Protein AF-D0SHH5-F1 (afdb_monomer_lite)

Sequence (48 aa):
MSEMPEMGKYSQGTESYQQFAIRIADMLLEPEKFRELYPILEKSGFQP

pLDDT: mean 89.82, std 8.24, range [54.47, 97.38]

Radius of gyration: 10.96 Å; chains: 1; bounding box: 20×27×32 Å

Organism: NCBI:txid575586

Structure (mmCIF, N/CA/C/O backbone):
data_AF-D0SHH5-F1
#
_entry.id   AF-D0SHH5-F1
#
loop_
_atom_site.group_PDB
_atom_site.id
_atom_site.type_symbol
_atom_site.label_atom_id
_atom_site.label_alt_id
_atom_site.label_comp_id
_atom_site.label_asym_id
_atom_site.label_entity_id
_atom_site.label_seq_id
_atom_site.pdbx_PDB_ins_code
_atom_site.Cartn_x
_atom_site.Cartn_y
_atom_site.Cartn_z
_atom_site.occupancy
_atom_site.B_iso_or_equiv
_atom_site.auth_seq_id
_atom_site.auth_comp_id
_atom_site.auth_asym_id
_atom_site.auth_atom_id
_atom_site.pdbx_PDB_model_num
ATOM 1 N N . MET A 1 1 ? 2.301 -20.858 -7.619 1.00 54.47 1 MET A N 1
ATOM 2 C CA . MET A 1 1 ? 0.992 -20.184 -7.485 1.00 54.47 1 MET A CA 1
ATOM 3 C C . MET A 1 1 ? 1.256 -18.926 -6.680 1.00 54.47 1 MET A C 1
ATOM 5 O O . MET A 1 1 ? 1.930 -19.052 -5.667 1.00 54.47 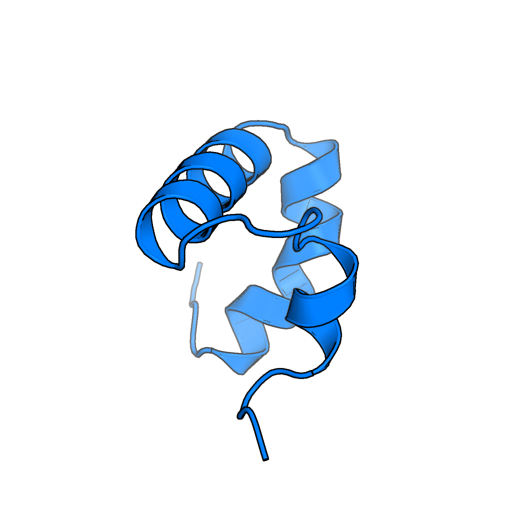1 MET A O 1
ATOM 9 N N . SER A 1 2 ? 0.871 -17.742 -7.156 1.00 64.06 2 SER A N 1
ATOM 10 C CA . SER A 1 2 ? 1.135 -16.486 -6.435 1.00 64.06 2 SER A CA 1
ATOM 11 C C . SER A 1 2 ? 0.427 -16.485 -5.077 1.00 64.06 2 SER A C 1
ATOM 13 O O . SER A 1 2 ? -0.705 -16.954 -4.993 1.00 64.06 2 SER A O 1
ATOM 15 N N . GLU A 1 3 ? 1.076 -15.963 -4.034 1.00 72.62 3 GLU A N 1
ATOM 16 C CA . GLU A 1 3 ? 0.574 -15.993 -2.646 1.00 72.62 3 GLU A CA 1
ATOM 17 C C . GLU A 1 3 ? -0.690 -15.141 -2.430 1.00 72.62 3 GLU A C 1
ATOM 19 O O . GLU A 1 3 ? -1.417 -15.349 -1.465 1.00 72.62 3 GLU A O 1
ATOM 24 N N . MET A 1 4 ? -0.988 -14.217 -3.353 1.00 81.00 4 MET A N 1
ATOM 25 C CA . MET A 1 4 ? -2.139 -13.308 -3.290 1.00 81.00 4 MET A CA 1
ATOM 26 C C . MET A 1 4 ? -2.841 -13.211 -4.656 1.00 81.00 4 MET A C 1
ATOM 28 O O . MET A 1 4 ? -2.648 -12.234 -5.388 1.00 81.00 4 MET A O 1
ATOM 32 N N . PRO A 1 5 ? -3.629 -14.222 -5.065 1.00 82.25 5 PRO A N 1
ATOM 33 C CA . PRO A 1 5 ? -4.333 -14.212 -6.350 1.00 82.25 5 PRO A CA 1
ATOM 34 C C . PRO A 1 5 ? -5.314 -13.036 -6.484 1.00 82.25 5 PRO A C 1
ATOM 36 O O . PRO A 1 5 ? -5.525 -12.545 -7.594 1.00 82.25 5 PRO A O 1
ATOM 39 N N . GLU A 1 6 ? -5.858 -12.523 -5.374 1.00 86.75 6 GLU A N 1
ATOM 40 C CA . GLU A 1 6 ? -6.714 -11.331 -5.357 1.00 86.75 6 GLU A CA 1
ATOM 41 C C . GLU A 1 6 ? -6.030 -10.066 -5.890 1.00 86.75 6 GLU A C 1
ATOM 43 O O . GLU A 1 6 ? -6.719 -9.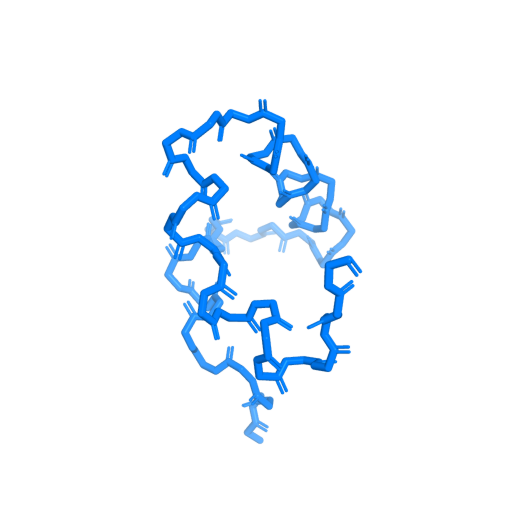184 -6.399 1.00 86.75 6 GLU A O 1
ATOM 48 N N . MET A 1 7 ? -4.695 -9.977 -5.837 1.00 87.25 7 MET A N 1
ATOM 49 C CA . MET A 1 7 ? -3.957 -8.833 -6.380 1.00 87.25 7 MET A CA 1
ATOM 50 C C . MET A 1 7 ? -3.944 -8.821 -7.912 1.00 87.25 7 MET A C 1
ATOM 52 O O . MET A 1 7 ? -3.785 -7.763 -8.524 1.00 87.25 7 MET A O 1
ATOM 56 N N . GLY A 1 8 ? -4.192 -9.973 -8.545 1.00 85.69 8 GLY A N 1
ATOM 57 C CA . GLY A 1 8 ? -4.211 -10.116 -9.998 1.00 85.69 8 GLY A CA 1
ATOM 58 C C . GLY A 1 8 ? -5.254 -9.235 -10.687 1.00 85.69 8 GLY A C 1
ATOM 59 O O . GLY A 1 8 ? -4.984 -8.737 -11.774 1.00 85.69 8 GLY A O 1
ATOM 60 N N . LYS A 1 9 ? -6.402 -8.955 -10.044 1.00 88.31 9 LYS A N 1
ATOM 61 C CA . LYS A 1 9 ? -7.451 -8.086 -10.620 1.00 88.31 9 LYS A CA 1
ATOM 62 C C . LYS A 1 9 ? -7.004 -6.635 -10.779 1.00 88.31 9 LYS A C 1
ATOM 64 O O . LYS A 1 9 ? -7.584 -5.895 -11.568 1.00 88.31 9 LYS A O 1
ATOM 69 N N . TYR A 1 10 ? -6.019 -6.216 -9.987 1.00 88.81 10 TYR A N 1
ATOM 70 C CA . TYR A 1 10 ? -5.503 -4.865 -10.076 1.00 88.81 10 TYR A CA 1
ATOM 71 C C . TYR A 1 10 ? -4.470 -4.757 -11.186 1.00 88.81 10 TYR A C 1
ATOM 73 O O . TYR A 1 10 ? -4.380 -3.679 -11.754 1.00 88.81 10 TYR A O 1
ATOM 81 N N . SER A 1 11 ? -3.713 -5.815 -11.500 1.00 88.31 11 SER A N 1
ATOM 82 C CA . SER A 1 11 ? -2.663 -5.802 -12.529 1.00 88.31 11 SER A CA 1
ATOM 83 C C . SER A 1 11 ? -3.215 -5.430 -13.909 1.00 88.31 11 SER A C 1
ATOM 85 O O . SER A 1 11 ? -4.309 -5.853 -14.284 1.00 88.31 11 SER A O 1
ATOM 87 N N . GLN A 1 12 ? -2.469 -4.621 -14.663 1.00 87.88 12 GLN A N 1
ATOM 88 C CA . GLN A 1 12 ? -2.891 -4.135 -15.980 1.00 87.88 12 GLN A CA 1
ATOM 89 C C . GLN A 1 12 ? -1.960 -4.645 -17.089 1.00 87.88 12 GLN A C 1
ATOM 91 O O . GLN A 1 12 ? -0.799 -4.256 -17.163 1.00 87.88 12 GLN A O 1
ATOM 96 N N . GLY A 1 13 ? -2.471 -5.474 -18.007 1.00 85.31 13 GLY A N 1
ATOM 97 C CA . GLY A 1 13 ? -1.760 -5.862 -19.234 1.00 85.31 13 GLY A CA 1
ATOM 98 C C . GLY A 1 13 ? -0.363 -6.455 -18.994 1.00 85.31 13 GLY A C 1
ATOM 99 O O . GLY A 1 13 ? -0.232 -7.510 -18.382 1.00 85.31 13 GLY A O 1
ATOM 100 N N . THR A 1 14 ? 0.676 -5.787 -19.510 1.00 86.88 14 THR A N 1
ATOM 101 C CA . THR A 1 14 ? 2.096 -6.174 -19.375 1.00 86.88 14 THR A CA 1
ATOM 102 C C . THR A 1 14 ? 2.849 -5.331 -18.333 1.00 86.88 14 THR A C 1
ATOM 104 O O . THR A 1 14 ? 4.047 -5.090 -18.484 1.00 86.88 14 THR A O 1
ATOM 107 N N . GLU A 1 15 ? 2.148 -4.818 -17.320 1.00 90.31 15 GLU A N 1
ATOM 108 C CA . GLU A 1 15 ? 2.721 -4.021 -16.228 1.00 90.31 15 GLU A CA 1
ATOM 109 C C . GLU A 1 15 ? 3.816 -4.803 -15.483 1.00 90.31 15 GLU A C 1
ATOM 111 O O . GLU A 1 15 ? 3.650 -5.977 -15.141 1.00 90.31 15 GLU A O 1
ATOM 116 N N . SER A 1 16 ? 4.955 -4.155 -15.222 1.00 91.81 16 SER A N 1
ATOM 117 C CA . SER A 1 16 ? 6.015 -4.759 -14.411 1.00 91.81 16 SER A CA 1
ATOM 118 C C . SER A 1 16 ? 5.622 -4.787 -12.932 1.00 91.81 16 SER A C 1
ATOM 120 O O . SER A 1 16 ? 4.851 -3.952 -12.466 1.00 91.81 16 SER A O 1
ATOM 122 N N . TYR A 1 17 ? 6.214 -5.686 -12.140 1.00 89.31 17 TYR A N 1
ATOM 123 C CA . TYR A 1 17 ? 5.962 -5.723 -10.692 1.00 89.31 17 TYR A CA 1
ATOM 124 C C . TYR A 1 17 ? 6.261 -4.390 -9.988 1.00 89.31 17 TYR A C 1
ATOM 126 O O . TYR A 1 17 ? 5.592 -4.040 -9.021 1.00 89.31 17 TYR A O 1
ATOM 134 N N . GLN A 1 18 ? 7.245 -3.631 -10.477 1.00 93.25 18 GLN A N 1
ATOM 135 C CA . GLN A 1 18 ? 7.597 -2.323 -9.919 1.00 93.25 18 GLN A CA 1
ATOM 136 C C . GLN A 1 18 ? 6.520 -1.277 -10.226 1.00 93.25 18 GLN A C 1
ATOM 138 O O . GLN A 1 18 ? 6.116 -0.540 -9.332 1.00 93.25 18 GLN A O 1
ATOM 143 N N . GLN A 1 19 ? 6.026 -1.241 -11.467 1.00 94.06 19 GLN A N 1
ATOM 144 C CA . GLN A 1 19 ? 4.926 -0.356 -11.864 1.00 94.06 19 GLN A CA 1
ATOM 145 C C . GLN A 1 19 ? 3.643 -0.705 -11.104 1.00 94.06 19 GLN A C 1
ATOM 147 O O . GLN A 1 19 ? 2.975 0.185 -10.582 1.00 94.06 19 GLN A O 1
ATOM 152 N N . PHE A 1 20 ? 3.376 -2.004 -10.950 1.00 93.75 20 PHE A N 1
ATOM 153 C CA . PHE A 1 20 ? 2.277 -2.510 -10.142 1.00 93.75 20 PHE A CA 1
ATOM 154 C C . PHE A 1 20 ? 2.371 -2.026 -8.690 1.00 93.75 20 PHE A C 1
ATOM 156 O O . PHE A 1 20 ? 1.408 -1.475 -8.164 1.00 93.75 20 PHE A O 1
ATOM 163 N N . ALA A 1 21 ? 3.539 -2.166 -8.054 1.00 92.00 21 ALA A N 1
ATOM 164 C CA . ALA A 1 21 ? 3.751 -1.729 -6.676 1.00 92.00 21 ALA A CA 1
ATOM 165 C C . ALA A 1 21 ? 3.551 -0.216 -6.493 1.00 92.00 21 ALA A C 1
ATOM 167 O O . ALA A 1 21 ? 2.895 0.192 -5.536 1.00 92.00 21 ALA A O 1
ATOM 168 N N . ILE A 1 22 ? 4.065 0.606 -7.418 1.00 94.94 22 ILE A N 1
ATOM 169 C CA . ILE A 1 22 ? 3.877 2.067 -7.393 1.00 94.94 22 ILE A CA 1
ATOM 170 C C . ILE A 1 22 ? 2.387 2.409 -7.451 1.00 94.94 22 ILE A C 1
ATOM 172 O O . ILE A 1 22 ? 1.893 3.165 -6.623 1.00 94.94 22 ILE A O 1
ATOM 176 N N . ARG A 1 23 ? 1.641 1.791 -8.368 1.00 94.81 23 ARG A N 1
ATOM 177 C CA . ARG A 1 23 ? 0.213 2.074 -8.511 1.00 94.81 23 ARG A CA 1
ATOM 178 C C . ARG A 1 23 ? -0.610 1.600 -7.316 1.00 94.81 23 ARG A C 1
ATOM 180 O O . ARG A 1 23 ? -1.560 2.274 -6.933 1.00 94.81 23 ARG A O 1
ATOM 187 N N . ILE A 1 24 ? -0.267 0.458 -6.717 1.00 95.38 24 ILE A N 1
ATOM 188 C CA . ILE A 1 24 ? -0.898 0.036 -5.460 1.00 95.38 24 ILE A CA 1
ATOM 189 C C . ILE A 1 24 ? -0.613 1.062 -4.358 1.00 95.38 24 ILE A C 1
ATOM 191 O O . ILE A 1 24 ? -1.530 1.399 -3.616 1.00 95.38 24 ILE A O 1
ATOM 195 N N . ALA A 1 25 ? 0.605 1.608 -4.279 1.00 95.12 25 ALA A N 1
ATOM 196 C CA . ALA A 1 25 ? 0.922 2.673 -3.329 1.00 95.12 25 ALA A CA 1
ATOM 197 C C . ALA A 1 25 ? 0.071 3.935 -3.566 1.00 95.12 25 ALA A C 1
ATOM 199 O O . ALA A 1 25 ? -0.460 4.480 -2.602 1.00 95.12 25 ALA A O 1
ATOM 200 N N . ASP A 1 26 ? -0.141 4.337 -4.822 1.00 96.50 26 ASP A N 1
ATOM 201 C CA . ASP A 1 26 ? -1.024 5.462 -5.160 1.00 96.50 26 ASP A CA 1
ATOM 202 C C . ASP A 1 2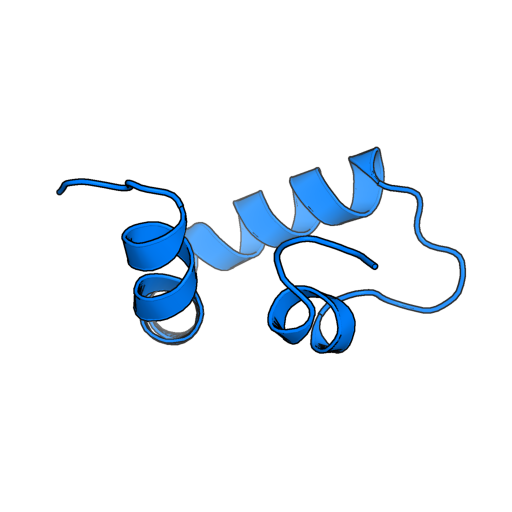6 ? -2.481 5.185 -4.754 1.00 96.50 26 ASP A C 1
ATOM 204 O O . ASP A 1 26 ? -3.125 6.024 -4.126 1.00 96.50 26 ASP A O 1
ATOM 208 N N . MET A 1 27 ? -2.990 3.978 -5.028 1.00 95.81 27 MET A N 1
ATOM 209 C CA . MET A 1 27 ? -4.339 3.568 -4.619 1.00 95.81 27 MET A CA 1
ATOM 210 C C . MET A 1 27 ? -4.519 3.604 -3.097 1.00 95.81 27 MET A C 1
ATOM 212 O O . MET A 1 27 ? -5.602 3.912 -2.614 1.00 95.81 27 MET A O 1
ATOM 216 N N . LEU A 1 28 ? -3.481 3.313 -2.313 1.00 95.88 28 LEU A N 1
ATOM 217 C CA . LEU A 1 28 ? -3.568 3.371 -0.851 1.00 95.88 28 LEU A CA 1
ATOM 218 C C . LEU A 1 28 ? -3.765 4.794 -0.307 1.00 95.88 28 LEU A C 1
ATOM 220 O O . LEU A 1 28 ? -4.208 4.938 0.832 1.00 95.88 28 LEU A O 1
ATOM 224 N N . LEU A 1 29 ? -3.482 5.832 -1.100 1.00 96.50 29 LEU A N 1
ATOM 225 C CA . LEU A 1 29 ? -3.739 7.227 -0.729 1.00 96.50 29 LEU A CA 1
ATOM 226 C C . LEU A 1 29 ? -5.215 7.618 -0.892 1.00 96.50 29 LEU A C 1
ATOM 228 O O . LEU A 1 29 ? -5.667 8.592 -0.289 1.00 96.50 29 LEU A O 1
ATOM 232 N N . GLU A 1 30 ? -5.979 6.868 -1.687 1.00 97.38 30 GLU A N 1
ATOM 233 C CA . GLU A 1 30 ? -7.402 7.111 -1.901 1.00 97.38 30 GLU A CA 1
ATOM 234 C C . GLU A 1 30 ? -8.235 6.391 -0.822 1.00 97.38 30 GLU A C 1
ATOM 236 O O . GLU A 1 30 ? -8.212 5.160 -0.752 1.00 97.38 30 GLU A O 1
ATOM 241 N N . PRO A 1 31 ? -9.041 7.096 -0.001 1.00 95.69 31 PRO A N 1
ATOM 242 C CA . PRO A 1 31 ? -9.758 6.479 1.121 1.00 95.69 31 PRO A CA 1
ATOM 243 C C . PRO A 1 31 ? -10.682 5.315 0.732 1.00 95.69 31 PRO A C 1
ATOM 245 O O . PRO A 1 31 ? -10.845 4.361 1.493 1.00 95.69 31 PRO A O 1
ATOM 248 N N . GLU A 1 32 ? -11.302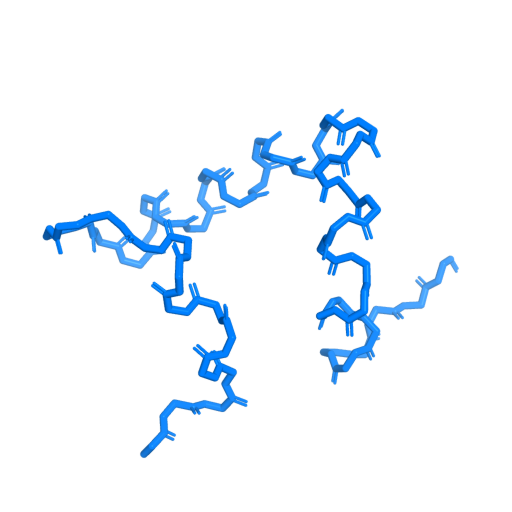 5.380 -0.447 1.00 96.81 32 GLU A N 1
ATOM 249 C CA . GLU A 1 32 ? -12.189 4.324 -0.948 1.00 96.81 32 GLU A CA 1
ATOM 250 C C . GLU A 1 32 ? -11.408 3.075 -1.365 1.00 96.81 32 GLU A C 1
ATOM 252 O O . GLU A 1 32 ? -11.791 1.954 -1.027 1.00 96.81 32 GLU A O 1
ATOM 257 N N . LYS A 1 33 ? -10.273 3.267 -2.041 1.00 95.75 33 LYS A N 1
ATOM 258 C CA . LYS A 1 33 ? -9.383 2.187 -2.471 1.00 95.75 33 LYS A CA 1
ATOM 259 C C . LYS A 1 33 ? -8.621 1.577 -1.306 1.00 95.75 33 LYS A C 1
ATOM 261 O O . LYS A 1 33 ? -8.455 0.362 -1.274 1.00 95.75 33 LYS A O 1
ATOM 266 N N . PHE A 1 34 ? -8.239 2.377 -0.313 1.00 95.44 34 PHE A N 1
ATOM 267 C CA . PHE A 1 34 ? -7.671 1.870 0.930 1.00 95.44 34 PHE A CA 1
ATOM 268 C C . PHE A 1 34 ? -8.625 0.879 1.602 1.00 95.44 34 PHE A C 1
ATOM 270 O O . PHE A 1 34 ? -8.213 -0.223 1.946 1.00 95.44 34 PHE A O 1
ATOM 277 N N . ARG A 1 35 ? -9.919 1.212 1.716 1.00 95.50 35 ARG A N 1
ATOM 278 C CA . ARG A 1 35 ? -10.934 0.287 2.257 1.00 95.50 35 ARG A CA 1
ATOM 279 C C . ARG A 1 35 ? -11.070 -0.986 1.419 1.00 95.50 35 ARG A C 1
ATOM 281 O O . ARG A 1 35 ? -11.278 -2.054 1.983 1.00 95.50 35 ARG A O 1
ATOM 288 N N . GLU A 1 36 ? -10.938 -0.884 0.096 1.00 94.38 36 GLU A N 1
ATOM 289 C CA . GLU A 1 36 ? -10.942 -2.042 -0.811 1.00 94.38 36 GLU A CA 1
ATOM 290 C C . GLU A 1 36 ? -9.713 -2.950 -0.603 1.00 94.38 36 GLU A C 1
ATOM 292 O O . GLU A 1 36 ? -9.819 -4.175 -0.664 1.00 94.38 36 GLU A O 1
ATOM 297 N N . LEU A 1 37 ? -8.545 -2.354 -0.352 1.00 94.19 37 LEU A N 1
ATOM 298 C CA . LEU A 1 37 ? -7.268 -3.048 -0.174 1.00 94.19 37 LEU A CA 1
ATOM 299 C C . LEU A 1 37 ? -7.037 -3.524 1.266 1.00 94.19 37 LEU A C 1
ATOM 301 O O . LEU A 1 37 ? -6.248 -4.441 1.473 1.00 94.19 37 LEU A O 1
ATOM 305 N N . TYR A 1 38 ? -7.734 -2.964 2.253 1.00 94.38 38 TYR A N 1
ATOM 306 C CA . TYR A 1 38 ? -7.523 -3.255 3.671 1.00 94.38 38 TYR A CA 1
ATOM 307 C C . TYR A 1 38 ? -7.567 -4.755 4.023 1.00 94.38 38 TYR A C 1
ATOM 309 O O . TYR A 1 38 ? -6.605 -5.231 4.625 1.00 94.38 38 TYR A O 1
ATOM 317 N N . PRO A 1 39 ? -8.551 -5.558 3.561 1.00 93.62 39 PRO A N 1
ATOM 318 C CA . PRO A 1 39 ? -8.568 -6.997 3.851 1.00 93.62 39 PRO A CA 1
ATOM 319 C C . PRO A 1 39 ? -7.367 -7.746 3.260 1.00 93.62 39 PRO A C 1
ATOM 321 O O . PRO A 1 39 ? -6.990 -8.815 3.732 1.00 93.62 39 PRO A O 1
ATOM 324 N N . ILE A 1 40 ? -6.788 -7.210 2.185 1.00 92.75 40 ILE A N 1
ATOM 325 C CA . ILE A 1 40 ? -5.619 -7.772 1.512 1.00 92.75 40 ILE A CA 1
ATOM 326 C C . ILE A 1 40 ? -4.356 -7.417 2.306 1.00 92.75 40 ILE A C 1
ATOM 328 O O . ILE A 1 40 ? -3.508 -8.277 2.522 1.00 92.75 40 ILE A O 1
ATOM 332 N N . LEU A 1 41 ? -4.269 -6.180 2.802 1.00 92.31 41 LEU A N 1
ATOM 333 C CA . LEU A 1 41 ? -3.193 -5.728 3.681 1.00 92.31 41 LEU A CA 1
ATOM 334 C C . LEU A 1 41 ? -3.157 -6.522 4.994 1.00 92.31 41 LEU A C 1
ATOM 336 O O . LEU A 1 41 ? -2.086 -6.973 5.392 1.00 92.31 41 LEU A O 1
ATOM 340 N N . GLU A 1 42 ? -4.305 -6.740 5.643 1.00 93.62 42 GLU A N 1
ATOM 341 C CA . GLU A 1 42 ? -4.387 -7.525 6.885 1.00 93.62 42 GLU A CA 1
ATOM 342 C C . GLU A 1 42 ? -3.870 -8.957 6.693 1.00 93.62 42 GLU A C 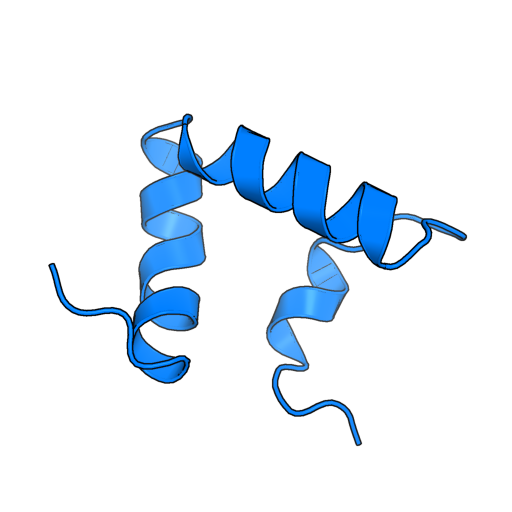1
ATOM 344 O O . GLU A 1 42 ? -3.096 -9.454 7.511 1.00 93.62 42 GLU A O 1
ATOM 349 N N . LYS A 1 43 ? -4.225 -9.613 5.577 1.00 90.88 43 LYS A N 1
ATOM 350 C CA . LYS A 1 43 ? -3.693 -10.945 5.233 1.00 90.88 43 LYS A CA 1
ATOM 351 C C . LYS A 1 43 ? -2.177 -10.946 5.041 1.00 90.88 43 LYS A C 1
ATOM 353 O O . LYS A 1 43 ? -1.539 -11.952 5.339 1.00 90.88 43 LYS A O 1
ATOM 358 N N . SER A 1 44 ? -1.608 -9.835 4.573 1.00 89.12 44 SER A N 1
ATOM 359 C CA . SER A 1 44 ? -0.156 -9.636 4.465 1.00 89.12 44 SER A CA 1
ATOM 360 C C . SER A 1 44 ? 0.519 -9.292 5.795 1.00 89.12 44 SER A C 1
ATOM 362 O O . SER A 1 44 ? 1.729 -9.079 5.820 1.00 89.12 44 SER A O 1
ATOM 364 N N . GLY A 1 45 ? -0.234 -9.220 6.896 1.00 92.69 45 GLY A N 1
ATOM 365 C CA . GLY A 1 45 ? 0.285 -8.877 8.217 1.00 92.69 45 GLY A CA 1
ATOM 366 C C . GLY A 1 45 ? 0.355 -7.377 8.494 1.00 92.69 45 GLY A C 1
ATOM 367 O O . GLY A 1 45 ? 1.044 -6.975 9.429 1.00 92.69 45 GLY A O 1
ATOM 368 N N . PHE A 1 46 ? -0.337 -6.539 7.712 1.00 92.00 46 PHE A N 1
ATOM 369 C CA . PHE A 1 46 ? -0.508 -5.131 8.062 1.00 92.00 46 PHE A CA 1
ATOM 370 C C . PHE A 1 46 ? -1.267 -5.014 9.385 1.00 92.00 46 PHE A C 1
ATOM 372 O O . PHE A 1 46 ? -2.339 -5.596 9.554 1.00 92.00 46 PHE A O 1
ATOM 379 N N . GLN A 1 47 ? -0.703 -4.241 10.306 1.00 88.38 47 GLN A N 1
ATOM 380 C CA . GLN A 1 47 ? -1.321 -3.884 11.575 1.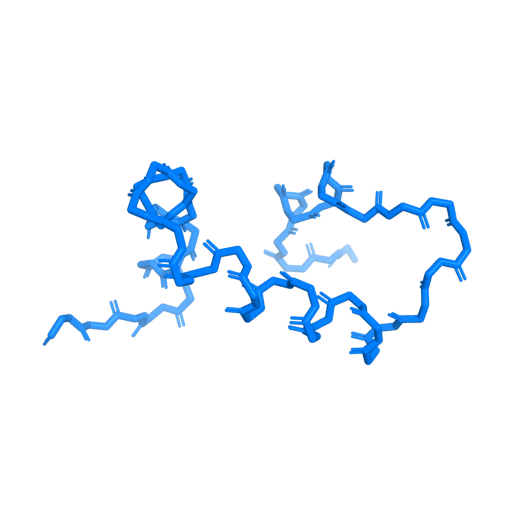00 88.38 47 GLN A CA 1
ATOM 381 C C . GLN A 1 47 ? -1.445 -2.352 11.621 1.00 88.38 47 GLN A C 1
ATOM 383 O O . GLN A 1 47 ? -0.508 -1.679 11.185 1.00 88.38 47 GLN A O 1
ATOM 388 N N . PRO A 1 48 ? -2.593 -1.813 12.068 1.00 77.31 48 PRO A N 1
ATOM 389 C CA . PRO A 1 48 ? -2.857 -0.375 12.104 1.00 77.31 48 PRO A CA 1
ATOM 390 C C . PRO A 1 48 ? -1.958 0.401 13.074 1.00 77.31 48 PRO A C 1
ATOM 392 O O . PRO A 1 48 ? -1.462 -0.201 14.055 1.00 77.31 48 PRO A O 1
#

Foldseek 3Di:
DDPCVVLVVQDDDPDDPVNSVVVLVVLCVPPVSVVVCVVVCVVVVDDD

Secondary structure (DSSP, 8-state):
--S-GGGGGT--TT--HHHHHHHHHHHHTSHHHHHHHHHHHHHTT---